Protein AF-A0A0F2N5Q6-F1 (afdb_monomer_lite)

Foldseek 3Di:
DVVVVVVVVVVVVVVDDPDPPVVVLVVQLVVLVVQLVVLVVVCVVDDPVCNVVSVVSNVVSVVSNVVSVVVCVVSVNDPDDPVPPDPPPPPDD

Structure (mmCIF, N/CA/C/O backbone):
data_AF-A0A0F2N5Q6-F1
#
_entry.id   AF-A0A0F2N5Q6-F1
#
loop_
_atom_site.group_PDB
_atom_site.id
_atom_site.type_symbol
_atom_site.label_atom_id
_atom_site.label_alt_id
_atom_site.label_comp_id
_atom_site.label_asym_id
_atom_site.label_entit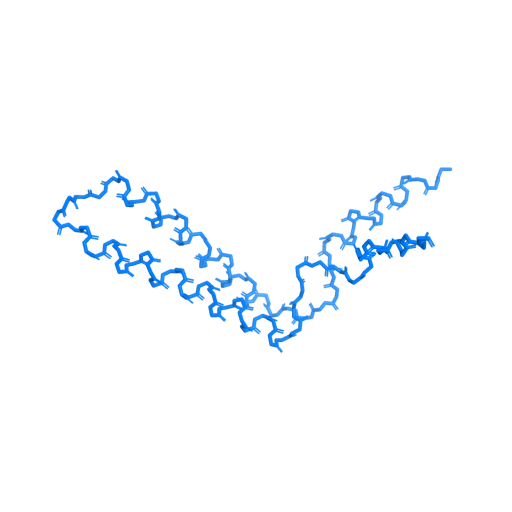y_id
_atom_site.label_seq_id
_atom_site.pdbx_PDB_ins_code
_atom_site.Cartn_x
_atom_site.Cartn_y
_atom_site.Cartn_z
_atom_site.occupancy
_atom_site.B_iso_or_equiv
_atom_site.auth_seq_id
_atom_site.auth_comp_id
_atom_site.auth_asym_id
_atom_site.auth_atom_id
_atom_site.pdbx_PDB_model_num
ATOM 1 N N . MET A 1 1 ? -3.938 33.091 32.780 1.00 48.22 1 MET A N 1
ATOM 2 C CA . MET A 1 1 ? -3.163 32.249 31.845 1.00 48.22 1 MET A CA 1
ATOM 3 C C . MET A 1 1 ? -3.900 30.930 31.580 1.00 48.22 1 MET A C 1
ATOM 5 O O . MET A 1 1 ? -3.548 29.923 32.158 1.00 48.22 1 MET A O 1
ATOM 9 N N . LYS A 1 2 ? -4.965 30.935 30.760 1.00 51.53 2 LYS A N 1
ATOM 10 C CA . LYS A 1 2 ? -5.799 29.739 30.457 1.00 51.53 2 LYS A CA 1
ATOM 11 C C . LYS A 1 2 ? -5.681 29.260 28.999 1.00 51.53 2 LYS A C 1
ATOM 13 O O . LYS A 1 2 ? -6.335 28.311 28.582 1.00 51.53 2 LYS A O 1
ATOM 18 N N . PHE A 1 3 ? -4.891 29.976 28.200 1.00 49.72 3 PHE A N 1
ATOM 19 C CA . PHE A 1 3 ? -4.721 29.735 26.767 1.00 49.72 3 PHE A CA 1
ATOM 20 C C . PHE A 1 3 ? -3.614 28.707 26.497 1.00 49.72 3 PHE A C 1
ATOM 22 O O . PHE A 1 3 ? -3.789 27.819 25.672 1.00 49.72 3 PHE A O 1
ATOM 29 N N . LEU A 1 4 ? -2.526 28.763 27.273 1.00 52.47 4 LEU A N 1
ATOM 30 C CA . LEU A 1 4 ? -1.426 27.795 27.213 1.00 52.47 4 LEU A CA 1
ATOM 31 C C . LEU A 1 4 ? -1.851 26.397 27.685 1.00 52.47 4 LEU A C 1
ATOM 33 O O . LEU A 1 4 ? -1.491 25.423 27.040 1.00 52.47 4 LEU A O 1
ATOM 37 N N . GLU A 1 5 ? -2.704 26.281 28.709 1.00 52.88 5 GLU A N 1
ATOM 38 C CA . GLU A 1 5 ? -3.285 24.984 29.105 1.00 52.88 5 GLU A CA 1
ATOM 39 C C . GLU A 1 5 ? -4.186 24.394 28.019 1.00 52.88 5 GLU A C 1
ATOM 41 O O . GLU A 1 5 ? -4.141 23.195 27.772 1.00 52.88 5 GLU A O 1
ATOM 46 N N . LYS A 1 6 ? -4.965 25.230 27.318 1.00 55.09 6 LYS A N 1
ATOM 47 C CA . LYS A 1 6 ? -5.790 24.784 26.188 1.00 55.09 6 LYS A CA 1
ATOM 48 C C . LYS A 1 6 ? -4.944 24.299 25.019 1.00 55.09 6 LYS A C 1
ATOM 50 O O . LYS A 1 6 ? -5.312 23.310 24.400 1.00 55.09 6 LYS A O 1
ATOM 55 N N . ILE A 1 7 ? -3.821 24.958 24.734 1.00 64.19 7 ILE A N 1
ATOM 56 C CA . ILE A 1 7 ? -2.884 24.524 23.691 1.00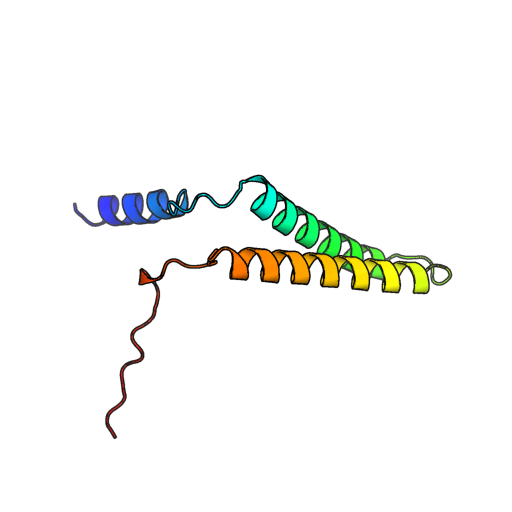 64.19 7 ILE A CA 1
ATOM 57 C C . ILE A 1 7 ? -2.189 23.226 24.108 1.00 64.19 7 ILE A C 1
ATOM 59 O O . ILE A 1 7 ? -2.143 22.295 23.313 1.00 64.19 7 ILE A O 1
ATOM 63 N N . CYS A 1 8 ? -1.720 23.116 25.352 1.00 54.66 8 CYS A N 1
ATOM 64 C CA . CYS A 1 8 ? -1.128 21.881 25.864 1.00 54.66 8 CYS A CA 1
ATOM 65 C C . CYS A 1 8 ? -2.134 20.726 25.854 1.00 54.66 8 CYS A C 1
ATOM 67 O O . CYS A 1 8 ? -1.780 19.637 25.425 1.00 54.66 8 CYS A O 1
ATOM 69 N N . PHE A 1 9 ? -3.394 20.962 26.228 1.00 54.06 9 PHE A N 1
ATOM 70 C CA . PHE A 1 9 ? -4.470 19.974 26.125 1.00 54.06 9 PHE A CA 1
ATOM 71 C C . PHE A 1 9 ? -4.753 19.599 24.665 1.00 54.06 9 PHE A C 1
ATOM 73 O O . PHE A 1 9 ? -4.911 18.428 24.352 1.00 54.06 9 PHE A O 1
ATOM 80 N N . TRP A 1 10 ? -4.732 20.564 23.744 1.00 59.91 10 TRP A N 1
ATOM 81 C CA . TRP A 1 10 ? -4.921 20.313 22.313 1.00 59.91 10 TRP A CA 1
ATOM 82 C C . TRP A 1 10 ? -3.770 19.501 21.696 1.00 59.91 10 TRP A C 1
ATOM 84 O O . TRP A 1 10 ? -4.002 18.609 20.883 1.00 59.91 10 TRP A O 1
ATOM 94 N N . ILE A 1 11 ? -2.531 19.755 22.125 1.00 57.69 11 ILE A N 1
ATOM 95 C CA . ILE A 1 11 ? -1.338 19.012 21.700 1.00 57.69 11 ILE A CA 1
ATOM 96 C C . ILE A 1 11 ? -1.310 17.616 22.344 1.00 57.69 11 ILE A C 1
ATOM 98 O O . ILE A 1 11 ? -1.023 16.641 21.654 1.00 57.69 11 ILE A O 1
ATOM 102 N N . LEU A 1 12 ? -1.672 17.492 23.624 1.00 52.47 12 LEU A N 1
ATOM 103 C CA . LEU A 1 12 ? -1.749 16.214 24.344 1.00 52.47 12 LEU A CA 1
ATOM 104 C C . LEU A 1 12 ? -2.894 15.327 23.828 1.00 52.47 12 LEU A C 1
ATOM 106 O O . LEU A 1 12 ? -2.700 14.127 23.652 1.00 52.47 12 LEU A O 1
ATOM 110 N N . CYS A 1 13 ? -4.050 15.896 23.475 1.00 48.69 13 CYS A N 1
ATOM 111 C CA . CYS A 1 13 ? -5.140 15.161 22.823 1.00 48.69 13 CYS A CA 1
ATOM 112 C C . CYS A 1 13 ? -4.775 14.674 21.412 1.00 48.69 13 CYS A C 1
ATOM 114 O O . CYS A 1 13 ? -5.390 13.731 20.917 1.00 48.69 13 CYS A O 1
ATOM 116 N N . ARG A 1 14 ? -3.763 15.269 20.767 1.00 47.56 14 ARG A N 1
ATOM 117 C CA . ARG A 1 14 ? -3.235 14.807 19.475 1.00 47.56 14 ARG A CA 1
ATOM 118 C C . ARG A 1 14 ? -2.452 13.492 19.589 1.00 47.56 14 ARG A C 1
ATOM 120 O O . ARG A 1 14 ? -2.242 12.840 18.572 1.00 47.56 14 ARG A O 1
ATOM 127 N N . VAL A 1 15 ? -2.032 13.113 20.800 1.00 49.88 15 VAL A N 1
ATOM 128 C CA . VAL A 1 15 ? -1.231 11.907 21.069 1.00 49.88 15 VAL A CA 1
ATOM 129 C C . VAL A 1 15 ? -2.099 10.693 21.406 1.00 49.88 15 VAL A C 1
ATOM 131 O O . VAL A 1 15 ? -1.636 9.567 21.257 1.00 49.88 15 VAL A O 1
ATOM 134 N N . SER A 1 16 ? -3.364 10.869 21.802 1.00 51.84 16 SER A N 1
ATOM 135 C CA . SER A 1 16 ? -4.244 9.715 22.009 1.00 51.84 16 SER A CA 1
ATOM 136 C C . SER A 1 16 ? -5.729 10.079 21.948 1.00 51.84 16 SER A C 1
ATOM 138 O O . SER A 1 16 ? -6.292 10.563 22.934 1.00 51.84 16 SER A O 1
ATOM 140 N N . PRO A 1 17 ? -6.412 9.813 20.821 1.00 50.53 17 PRO A N 1
ATOM 141 C CA . PRO A 1 17 ? -7.820 9.488 20.871 1.00 50.53 17 PRO A CA 1
ATOM 142 C C . PRO A 1 17 ? -7.919 8.035 21.341 1.00 50.53 17 PRO A C 1
ATOM 144 O O . PRO A 1 17 ? -7.417 7.118 20.696 1.00 50.53 17 PRO A O 1
ATOM 147 N N . HIS A 1 18 ? -8.549 7.849 22.496 1.00 44.31 18 HIS A N 1
ATOM 148 C CA . HIS A 1 18 ? -8.782 6.571 23.155 1.00 44.31 18 HIS A CA 1
ATOM 149 C C . HIS A 1 18 ? -9.740 5.693 22.326 1.00 44.31 18 HIS A C 1
ATOM 151 O O . HIS A 1 18 ? -10.898 5.500 22.677 1.00 44.31 18 HIS A O 1
ATOM 157 N N . HIS A 1 19 ? -9.257 5.165 21.206 1.00 48.59 19 HIS A N 1
ATOM 158 C CA . HIS A 1 19 ? -9.813 4.002 20.527 1.00 48.59 19 HIS A CA 1
ATOM 159 C C . HIS A 1 19 ? -8.700 2.959 20.551 1.00 48.59 19 HIS A C 1
ATOM 161 O O . HIS A 1 19 ? -7.565 3.313 20.224 1.00 48.59 19 HIS A O 1
ATOM 167 N N . PRO A 1 20 ? -8.954 1.696 20.924 1.00 48.12 20 PRO A N 1
ATOM 168 C CA . PRO A 1 20 ? -7.979 0.628 20.757 1.00 48.12 20 PRO A CA 1
ATOM 169 C C . PRO A 1 20 ? -7.873 0.318 19.258 1.00 48.12 20 PRO A C 1
ATOM 171 O O . PRO A 1 20 ? -8.273 -0.745 18.790 1.00 48.12 20 PRO A O 1
ATOM 174 N N . ALA A 1 21 ? -7.396 1.281 18.469 1.00 53.66 21 ALA A N 1
ATOM 175 C CA . ALA A 1 21 ? -6.887 1.016 17.148 1.00 53.66 21 ALA A CA 1
ATOM 176 C C . ALA A 1 21 ? -5.762 0.020 17.372 1.00 53.66 21 ALA A C 1
ATOM 178 O O . ALA A 1 21 ? -4.767 0.353 18.016 1.00 53.66 21 ALA A O 1
ATOM 179 N N . GLN A 1 22 ? -5.977 -1.224 16.948 1.00 63.47 22 GLN A N 1
ATOM 180 C CA . GLN A 1 22 ? -4.956 -2.254 17.030 1.00 63.47 22 GLN A CA 1
ATOM 181 C C . GLN A 1 22 ? -3.690 -1.639 16.420 1.00 63.47 22 GLN A C 1
ATOM 183 O O . GLN A 1 22 ? -3.735 -1.257 15.245 1.00 63.47 22 GLN A O 1
ATOM 188 N N . PRO A 1 23 ? -2.608 -1.441 17.197 1.00 74.06 23 PRO A N 1
ATOM 189 C CA . PRO A 1 23 ? -1.432 -0.708 16.726 1.00 74.06 23 PRO A CA 1
ATOM 190 C C . PRO A 1 23 ? -0.884 -1.330 15.435 1.00 74.06 23 PRO A C 1
ATOM 192 O O . PRO A 1 23 ? -0.368 -0.633 14.566 1.00 74.06 23 PRO A O 1
ATOM 195 N N . GLU A 1 24 ? -1.110 -2.630 15.267 1.00 84.81 24 GLU A N 1
ATOM 196 C CA . GLU A 1 24 ? -0.834 -3.414 14.071 1.00 84.81 24 GLU A CA 1
ATOM 197 C C . GLU A 1 24 ? -1.577 -2.921 12.822 1.00 84.81 24 GLU A C 1
ATOM 199 O O . GLU A 1 24 ? -0.946 -2.766 11.781 1.00 84.81 24 GLU A O 1
ATOM 204 N N . LEU A 1 25 ? -2.879 -2.609 12.901 1.00 88.00 25 LEU A N 1
ATOM 205 C CA . LEU A 1 25 ? -3.647 -2.147 11.739 1.00 88.00 25 LEU A CA 1
ATOM 206 C C . LEU A 1 25 ? -3.197 -0.755 11.287 1.00 88.00 25 LEU A C 1
ATOM 208 O O . LEU A 1 25 ? -3.016 -0.522 10.094 1.00 88.00 25 LEU A O 1
ATOM 212 N N . LEU A 1 26 ? -2.979 0.169 12.227 1.00 88.25 26 LEU A N 1
ATOM 213 C CA . LEU A 1 26 ? -2.463 1.500 11.889 1.00 88.25 26 LEU A CA 1
ATOM 214 C C . LEU A 1 26 ? -1.057 1.415 11.286 1.00 88.25 26 LEU A C 1
ATOM 216 O O . LEU A 1 26 ? -0.769 2.087 10.295 1.00 88.25 26 LEU A O 1
ATOM 220 N N . THR A 1 27 ? -0.210 0.545 11.836 1.00 89.50 27 THR A N 1
ATOM 221 C CA . THR A 1 27 ? 1.128 0.285 11.293 1.00 89.50 27 THR A CA 1
ATOM 222 C C . THR A 1 27 ? 1.044 -0.319 9.891 1.00 89.50 27 THR A C 1
ATOM 224 O O . THR A 1 27 ? 1.754 0.122 8.992 1.00 89.50 27 THR A O 1
ATOM 227 N N . ALA A 1 28 ? 0.130 -1.264 9.655 1.00 92.62 28 ALA A N 1
ATOM 228 C CA . ALA A 1 28 ? -0.096 -1.854 8.338 1.00 92.62 28 ALA A CA 1
ATOM 229 C C . ALA A 1 28 ? -0.571 -0.816 7.309 1.00 92.62 28 ALA A C 1
ATOM 231 O O . ALA A 1 28 ? -0.081 -0.808 6.179 1.00 92.62 28 ALA A O 1
ATOM 232 N N . ILE A 1 29 ? -1.473 0.094 7.696 1.00 94.12 29 ILE A N 1
ATOM 233 C CA . ILE A 1 29 ? -1.935 1.199 6.840 1.00 94.12 29 ILE A CA 1
ATOM 234 C C . ILE A 1 29 ? -0.760 2.102 6.464 1.00 94.12 29 ILE A C 1
ATOM 236 O O . ILE A 1 29 ? -0.586 2.422 5.287 1.00 94.12 29 ILE A O 1
ATOM 240 N N . GLN A 1 30 ? 0.064 2.481 7.444 1.00 93.44 30 GLN A N 1
ATOM 241 C CA . GLN A 1 30 ? 1.233 3.323 7.208 1.00 93.44 30 GLN A CA 1
ATOM 242 C C . GLN A 1 30 ? 2.250 2.633 6.293 1.00 93.44 30 GLN A C 1
ATOM 244 O O . GLN A 1 30 ? 2.744 3.249 5.351 1.00 93.44 30 GLN A O 1
ATOM 249 N N . ASN A 1 31 ? 2.531 1.352 6.525 1.00 94.38 31 ASN A N 1
ATOM 250 C CA . ASN A 1 31 ? 3.441 0.573 5.689 1.00 94.38 31 ASN A CA 1
ATOM 251 C C . ASN A 1 31 ? 2.919 0.465 4.254 1.00 94.38 31 ASN A C 1
ATOM 253 O O . ASN A 1 31 ? 3.667 0.701 3.309 1.00 94.38 31 ASN A O 1
ATOM 257 N N . SER A 1 32 ? 1.624 0.191 4.080 1.00 96.06 32 SER A N 1
ATOM 258 C CA . SER A 1 32 ? 1.007 0.114 2.755 1.00 96.06 32 SER A CA 1
ATOM 259 C C . SER A 1 32 ? 1.047 1.448 2.009 1.00 96.06 32 SER A C 1
ATOM 261 O O . SER A 1 32 ? 1.230 1.462 0.793 1.00 96.06 32 SER A O 1
ATOM 263 N N . LEU A 1 33 ? 0.888 2.570 2.717 1.00 95.75 33 LEU A N 1
ATOM 264 C CA . LEU A 1 33 ? 1.012 3.902 2.129 1.00 95.75 33 LEU A CA 1
ATOM 265 C C . LEU A 1 33 ? 2.452 4.181 1.677 1.00 95.75 33 LEU A C 1
ATOM 267 O O . LEU A 1 33 ? 2.662 4.684 0.573 1.00 95.75 33 LEU A O 1
ATOM 271 N N . THR A 1 34 ? 3.437 3.826 2.507 1.00 96.19 34 THR A N 1
ATOM 272 C CA . THR A 1 34 ? 4.862 3.948 2.170 1.00 96.19 34 THR A CA 1
ATOM 273 C C . THR A 1 34 ? 5.216 3.106 0.944 1.00 96.19 34 THR A C 1
ATOM 275 O O . THR A 1 34 ? 5.881 3.608 0.040 1.00 96.19 34 THR A O 1
ATOM 278 N N . GLU A 1 35 ? 4.732 1.864 0.862 1.00 95.94 35 GLU A N 1
ATOM 279 C CA . GLU A 1 35 ? 4.953 0.987 -0.298 1.00 95.94 35 GLU A CA 1
ATOM 280 C C . GLU A 1 35 ? 4.322 1.534 -1.578 1.00 95.94 35 GLU A C 1
ATOM 282 O O . GLU A 1 35 ? 4.925 1.465 -2.654 1.00 95.94 35 GLU A O 1
ATOM 287 N N . TRP A 1 36 ? 3.126 2.117 -1.485 1.00 97.31 36 TRP A N 1
ATOM 288 C CA . TRP A 1 36 ? 2.502 2.761 -2.635 1.00 97.31 36 TRP A CA 1
ATOM 289 C C . TRP A 1 36 ? 3.309 3.979 -3.097 1.00 97.31 36 TRP A C 1
ATOM 291 O O . TRP A 1 36 ? 3.543 4.155 -4.295 1.00 97.31 36 TRP A O 1
ATOM 301 N N . ASP A 1 37 ? 3.800 4.796 -2.162 1.00 96.75 37 ASP A N 1
ATOM 302 C CA . ASP A 1 37 ? 4.651 5.941 -2.485 1.00 96.75 37 ASP A CA 1
ATOM 303 C C . ASP A 1 37 ? 5.984 5.536 -3.117 1.00 96.75 37 ASP A C 1
ATOM 305 O O . ASP A 1 37 ? 6.401 6.104 -4.130 1.00 96.75 37 ASP A O 1
ATOM 309 N N . LEU A 1 38 ? 6.611 4.495 -2.573 1.00 95.88 38 LEU A N 1
ATOM 310 C CA . LEU A 1 38 ? 7.816 3.904 -3.131 1.00 95.88 38 LEU A CA 1
ATOM 311 C C . LEU A 1 38 ? 7.571 3.371 -4.547 1.00 95.88 38 LEU A C 1
ATOM 313 O O . LEU A 1 38 ? 8.370 3.638 -5.442 1.00 95.88 38 LEU A O 1
ATOM 317 N N . SER A 1 39 ? 6.452 2.681 -4.775 1.00 94.69 39 SER A N 1
ATOM 318 C CA . SER A 1 39 ? 6.099 2.132 -6.090 1.00 94.69 39 SER A CA 1
ATOM 319 C C . SER A 1 39 ? 5.898 3.235 -7.133 1.00 94.69 39 SER A C 1
ATOM 321 O O . SER A 1 39 ? 6.409 3.121 -8.245 1.00 94.69 39 SER A O 1
ATOM 323 N N . LYS A 1 40 ? 5.244 4.349 -6.767 1.00 95.81 40 LYS A N 1
ATOM 324 C CA . LYS A 1 40 ? 5.122 5.535 -7.638 1.00 95.81 40 LYS A CA 1
ATOM 325 C C . LYS A 1 40 ? 6.484 6.134 -7.985 1.00 95.81 40 LYS A C 1
ATOM 327 O O . LYS A 1 40 ? 6.709 6.523 -9.125 1.00 95.81 40 LYS A O 1
ATOM 332 N N . LYS A 1 41 ? 7.399 6.222 -7.013 1.00 95.94 41 LYS A N 1
ATOM 333 C CA . LYS A 1 41 ? 8.760 6.729 -7.251 1.00 95.94 41 LYS A CA 1
ATOM 334 C C . LYS A 1 41 ? 9.532 5.811 -8.191 1.00 95.94 41 LYS A C 1
ATOM 336 O O . LYS A 1 41 ? 10.130 6.300 -9.140 1.00 95.94 41 LYS A O 1
ATOM 341 N N . GLN A 1 42 ? 9.483 4.503 -7.948 1.00 94.44 42 GLN A N 1
ATOM 342 C CA . GLN A 1 42 ? 10.180 3.498 -8.750 1.00 94.44 42 GLN A CA 1
ATOM 343 C C . GLN A 1 42 ? 9.661 3.425 -10.185 1.00 94.44 42 GLN A C 1
ATOM 345 O O . GLN A 1 42 ? 10.461 3.227 -11.090 1.00 94.44 42 GLN A O 1
ATOM 350 N N . PHE A 1 43 ? 8.365 3.657 -10.410 1.00 94.31 43 PHE A N 1
ATOM 351 C CA . PHE A 1 43 ? 7.787 3.714 -11.754 1.00 94.31 43 PHE A CA 1
ATOM 352 C C . PHE A 1 43 ? 8.498 4.729 -12.667 1.00 94.31 43 PHE A C 1
ATOM 354 O O . PHE A 1 43 ? 8.632 4.487 -13.859 1.00 94.31 43 PHE A O 1
ATOM 361 N N . ASN A 1 44 ? 9.022 5.829 -12.116 1.00 93.06 44 ASN A N 1
ATOM 362 C CA . ASN A 1 44 ? 9.733 6.843 -12.905 1.00 93.06 44 ASN A CA 1
ATOM 363 C C . ASN A 1 44 ? 11.146 6.422 -13.339 1.00 93.06 44 ASN A C 1
ATOM 365 O O . ASN A 1 44 ? 11.716 7.055 -14.222 1.00 93.06 44 ASN A O 1
ATOM 369 N N . PHE A 1 45 ? 11.730 5.411 -12.693 1.00 94.12 45 PHE A N 1
ATOM 370 C CA . PHE A 1 45 ? 13.123 4.995 -12.904 1.00 94.12 45 PHE A CA 1
ATOM 371 C C . PHE A 1 45 ? 13.249 3.535 -13.348 1.00 94.12 45 PHE A C 1
ATOM 373 O O . PHE A 1 45 ? 14.362 3.018 -13.425 1.00 94.12 45 PHE A O 1
ATOM 380 N N . ILE A 1 46 ? 12.127 2.850 -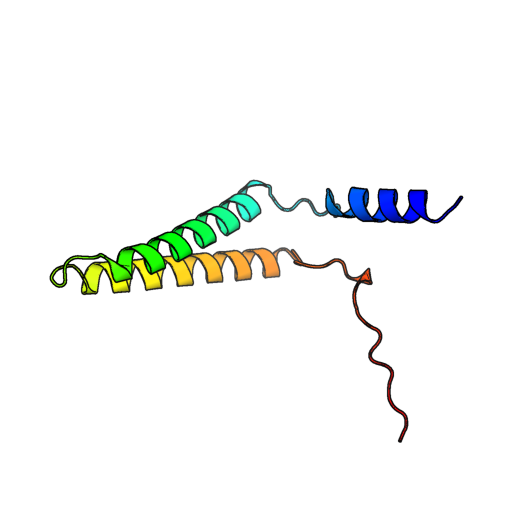13.578 1.00 94.94 46 ILE A N 1
ATOM 381 C CA . ILE A 1 46 ? 12.132 1.441 -13.951 1.00 94.94 46 ILE A CA 1
ATOM 382 C C . ILE A 1 46 ? 12.578 1.267 -15.406 1.00 94.94 46 ILE A C 1
ATOM 384 O O . ILE A 1 46 ? 12.299 2.103 -16.264 1.00 94.94 46 ILE A O 1
ATOM 388 N N . ASP A 1 47 ? 13.253 0.152 -15.665 1.00 95.44 47 ASP A N 1
ATOM 389 C CA . ASP A 1 47 ? 13.492 -0.351 -17.011 1.00 95.44 47 ASP A CA 1
ATOM 390 C C . ASP A 1 47 ? 12.157 -0.507 -17.779 1.00 95.44 47 ASP A C 1
ATOM 392 O O . ASP A 1 47 ? 11.209 -1.078 -17.218 1.00 95.44 47 ASP A O 1
ATOM 396 N N . PRO A 1 48 ? 12.053 -0.021 -19.033 1.00 94.06 48 PRO A N 1
ATOM 397 C CA . PRO A 1 48 ? 10.879 -0.217 -19.881 1.00 94.06 48 PRO A CA 1
ATOM 398 C C . PRO A 1 48 ? 10.402 -1.670 -19.977 1.00 94.06 48 PRO A C 1
ATOM 400 O O . PRO A 1 48 ? 9.193 -1.902 -20.002 1.00 94.06 48 PRO A O 1
ATOM 403 N N . ASP A 1 49 ? 11.313 -2.646 -19.955 1.00 97.31 49 ASP A N 1
ATOM 404 C CA . ASP A 1 49 ? 10.963 -4.070 -20.050 1.00 97.31 49 ASP A CA 1
ATOM 405 C C . ASP A 1 49 ? 10.236 -4.589 -18.792 1.00 97.31 49 ASP A C 1
ATOM 407 O O . ASP A 1 49 ? 9.595 -5.640 -18.810 1.00 97.31 49 ASP A O 1
ATOM 411 N N . LEU A 1 50 ? 10.296 -3.841 -17.684 1.00 96.31 50 LEU A N 1
ATOM 412 C CA . LEU A 1 50 ? 9.660 -4.166 -16.403 1.00 96.31 50 LEU A CA 1
ATOM 413 C C . LEU A 1 50 ? 8.426 -3.300 -16.110 1.00 96.31 50 LEU A C 1
ATOM 415 O O . LEU A 1 50 ? 7.908 -3.318 -14.985 1.00 96.31 50 LEU A O 1
ATOM 419 N N . ILE A 1 51 ? 7.934 -2.543 -17.095 1.00 95.75 51 ILE A N 1
ATOM 420 C CA . ILE A 1 51 ? 6.825 -1.607 -16.894 1.00 95.75 51 ILE A CA 1
ATOM 421 C C . ILE A 1 51 ? 5.551 -2.316 -16.422 1.00 95.75 51 ILE A C 1
ATOM 423 O O . ILE A 1 51 ? 4.917 -1.863 -15.469 1.00 95.75 51 ILE A O 1
ATOM 427 N N . ASP A 1 52 ? 5.229 -3.475 -17.002 1.00 97.06 52 ASP A N 1
ATOM 428 C CA . ASP A 1 52 ? 4.042 -4.254 -16.644 1.00 97.06 52 ASP A CA 1
ATOM 429 C C . ASP A 1 52 ? 4.106 -4.714 -15.188 1.00 97.06 52 ASP A C 1
ATOM 431 O O . ASP A 1 52 ? 3.149 -4.548 -14.428 1.00 97.06 52 ASP A O 1
ATOM 435 N N . TYR A 1 53 ? 5.267 -5.223 -14.765 1.00 96.00 53 TYR A N 1
ATOM 436 C CA . TYR A 1 53 ? 5.509 -5.592 -13.373 1.00 96.00 53 TYR A CA 1
ATOM 437 C C . TYR A 1 53 ? 5.277 -4.401 -12.434 1.00 96.00 53 TYR A C 1
ATOM 439 O O . TYR A 1 53 ? 4.591 -4.538 -11.416 1.00 96.00 53 TYR A O 1
ATOM 447 N N . MET A 1 54 ? 5.793 -3.219 -12.783 1.00 96.50 54 MET A N 1
ATOM 448 C CA . MET A 1 54 ? 5.607 -2.028 -11.957 1.00 96.50 54 MET A CA 1
ATOM 449 C C . MET A 1 54 ? 4.159 -1.551 -11.912 1.00 96.50 54 MET A C 1
ATOM 451 O O . MET A 1 54 ? 3.699 -1.142 -10.844 1.00 96.50 54 MET A O 1
ATOM 455 N N . VAL A 1 55 ? 3.415 -1.656 -13.015 1.00 96.12 55 VAL A N 1
ATOM 456 C CA . VAL A 1 55 ? 1.974 -1.369 -13.043 1.00 96.12 55 VAL A CA 1
ATOM 457 C C . VAL A 1 55 ? 1.219 -2.333 -12.128 1.00 96.12 55 VAL A C 1
ATOM 459 O O . VAL A 1 55 ? 0.403 -1.894 -11.313 1.00 96.12 55 VAL A O 1
ATOM 462 N N . PHE A 1 56 ? 1.514 -3.635 -12.190 1.00 97.25 56 PHE A N 1
ATOM 463 C CA . PHE A 1 56 ? 0.910 -4.616 -11.285 1.00 97.25 56 PHE A CA 1
ATOM 464 C C . PHE A 1 56 ? 1.227 -4.316 -9.822 1.00 97.25 56 PHE A C 1
ATOM 466 O O . PHE A 1 56 ? 0.321 -4.338 -8.986 1.00 97.25 56 PHE A O 1
ATOM 473 N N . ARG A 1 57 ? 2.482 -3.987 -9.507 1.00 95.62 57 ARG A N 1
ATOM 474 C CA . ARG A 1 57 ? 2.896 -3.657 -8.141 1.00 95.62 57 ARG A CA 1
ATOM 475 C C . ARG A 1 57 ? 2.198 -2.404 -7.615 1.00 95.62 57 ARG A C 1
ATOM 477 O O . ARG A 1 57 ? 1.712 -2.415 -6.485 1.00 95.62 57 ARG A O 1
ATOM 484 N N . LEU A 1 58 ? 2.109 -1.351 -8.425 1.00 97.00 58 LEU A N 1
ATOM 485 C CA . LEU A 1 58 ? 1.437 -0.106 -8.055 1.00 97.00 58 LEU A CA 1
ATOM 486 C C . LEU A 1 58 ? -0.051 -0.345 -7.773 1.00 97.00 58 LEU A C 1
ATOM 488 O O . LEU A 1 58 ? -0.543 0.057 -6.718 1.00 97.00 58 LEU A O 1
ATOM 492 N N . ASN A 1 59 ? -0.733 -1.076 -8.658 1.00 96.94 59 ASN A N 1
ATOM 493 C CA . ASN A 1 59 ? -2.141 -1.439 -8.485 1.00 96.94 59 ASN A CA 1
ATOM 494 C C . ASN A 1 59 ? -2.363 -2.318 -7.245 1.00 96.94 59 ASN A C 1
ATOM 496 O O . ASN A 1 59 ? -3.352 -2.154 -6.529 1.00 96.94 59 ASN A O 1
ATOM 500 N N . ALA A 1 60 ? -1.457 -3.261 -6.978 1.00 97.12 60 ALA A N 1
ATOM 501 C CA . ALA A 1 60 ? -1.531 -4.110 -5.795 1.00 97.12 60 ALA A CA 1
ATOM 502 C C . ALA A 1 60 ? -1.378 -3.289 -4.504 1.00 97.12 60 ALA A C 1
ATOM 504 O O . ALA A 1 60 ? -2.181 -3.455 -3.584 1.00 97.12 60 ALA A O 1
ATOM 505 N N . ALA A 1 61 ? -0.406 -2.372 -4.452 1.00 97.19 61 ALA A N 1
ATOM 506 C CA . ALA A 1 61 ? -0.167 -1.508 -3.296 1.00 97.19 61 ALA A CA 1
ATOM 507 C C . ALA A 1 61 ? -1.350 -0.564 -3.017 1.00 97.19 61 ALA A C 1
ATOM 509 O O . ALA A 1 61 ? -1.767 -0.419 -1.866 1.00 97.19 61 ALA A O 1
ATOM 510 N N . GLU A 1 62 ? -1.936 0.024 -4.064 1.00 97.44 62 GLU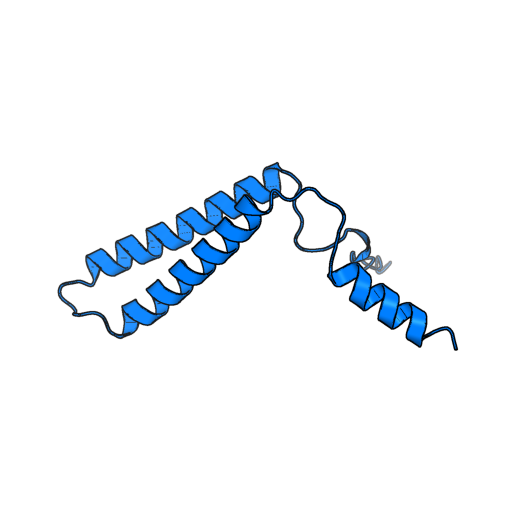 A N 1
ATOM 511 C CA . GLU A 1 62 ? -3.136 0.860 -3.951 1.00 97.44 62 GLU A CA 1
ATOM 512 C C . GLU A 1 62 ? -4.328 0.066 -3.398 1.00 97.44 62 GLU A C 1
ATOM 514 O O . GLU A 1 62 ? -4.966 0.482 -2.428 1.00 97.44 62 GLU A O 1
ATOM 519 N N . ARG A 1 63 ? -4.620 -1.108 -3.977 1.00 97.88 63 ARG A N 1
ATOM 520 C CA . ARG A 1 63 ? -5.742 -1.953 -3.537 1.00 97.88 63 ARG A CA 1
ATOM 521 C C . ARG A 1 63 ? -5.560 -2.450 -2.109 1.00 97.88 63 ARG A C 1
ATOM 523 O O . ARG A 1 63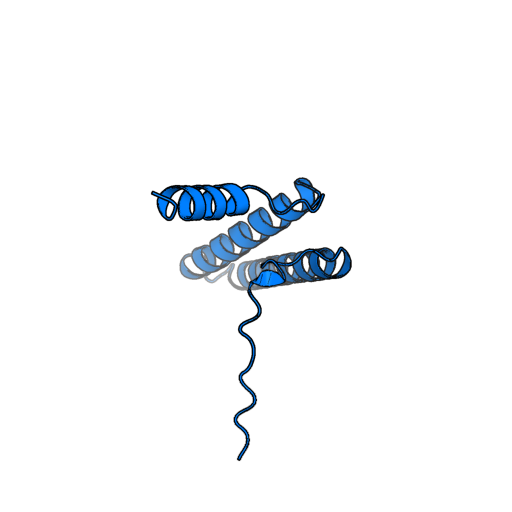 ? -6.530 -2.490 -1.355 1.00 97.88 63 ARG A O 1
ATOM 530 N N . HIS A 1 64 ? -4.334 -2.800 -1.732 1.00 97.44 64 HIS A N 1
ATOM 531 C CA . HIS A 1 64 ? -4.008 -3.203 -0.370 1.00 97.44 64 HIS A CA 1
ATOM 532 C C . HIS A 1 64 ? -4.262 -2.058 0.622 1.00 97.44 64 HIS A C 1
ATOM 534 O O . HIS A 1 64 ? -4.952 -2.251 1.623 1.00 97.44 64 HIS A O 1
ATOM 540 N N . TYR A 1 65 ? -3.815 -0.840 0.300 1.00 96.94 65 TYR A N 1
ATOM 541 C CA . TYR A 1 65 ? -4.089 0.346 1.113 1.00 96.94 65 TYR A CA 1
ATOM 542 C C . TYR A 1 65 ? -5.597 0.616 1.245 1.00 96.94 65 TYR A C 1
ATOM 544 O O . TYR A 1 65 ? -6.103 0.807 2.353 1.00 96.94 65 TYR A O 1
ATOM 552 N N . ALA A 1 66 ? -6.340 0.563 0.135 1.00 96.25 66 ALA A N 1
ATOM 553 C CA . ALA A 1 66 ? -7.789 0.755 0.133 1.00 96.25 66 ALA A CA 1
ATOM 554 C C . ALA A 1 66 ? -8.528 -0.299 0.981 1.00 96.25 66 ALA A C 1
ATOM 556 O O . ALA A 1 66 ? -9.459 0.042 1.715 1.00 96.25 66 ALA A O 1
ATOM 557 N N . ALA A 1 67 ? -8.099 -1.563 0.929 1.00 96.88 67 ALA A N 1
ATOM 558 C CA . ALA A 1 67 ? -8.666 -2.638 1.741 1.00 96.88 67 ALA A CA 1
ATOM 559 C C . ALA A 1 67 ? -8.446 -2.398 3.244 1.00 96.88 67 ALA A C 1
ATOM 561 O O . ALA A 1 67 ? -9.383 -2.539 4.032 1.00 96.88 67 ALA A O 1
ATOM 562 N N . LEU A 1 68 ? -7.247 -1.959 3.638 1.00 94.81 68 LEU A N 1
ATOM 563 C CA . LEU A 1 68 ? -6.943 -1.628 5.032 1.00 94.81 68 LEU A CA 1
ATOM 564 C C . LEU A 1 68 ? -7.745 -0.418 5.531 1.00 94.81 68 LEU A C 1
ATOM 566 O O . LEU A 1 68 ? -8.220 -0.418 6.667 1.00 94.81 68 LEU A O 1
ATOM 570 N N . LEU A 1 69 ? -7.970 0.591 4.683 1.00 94.25 69 LEU A N 1
ATOM 571 C CA . LEU A 1 69 ? -8.857 1.710 5.016 1.00 94.25 69 LEU A CA 1
ATOM 572 C C . LEU A 1 69 ? -10.314 1.264 5.189 1.00 94.25 69 LEU A C 1
ATOM 574 O O . LEU A 1 69 ? -10.996 1.726 6.106 1.00 94.25 69 LEU A O 1
ATOM 578 N N . ALA A 1 70 ? -10.799 0.359 4.337 1.00 93.38 70 ALA A N 1
ATOM 579 C CA . ALA A 1 70 ? -12.135 -0.210 4.478 1.00 93.38 70 ALA A CA 1
ATOM 580 C C . ALA A 1 70 ? -12.264 -1.011 5.784 1.00 93.38 70 ALA A C 1
ATOM 582 O O . ALA A 1 70 ? -13.255 -0.862 6.501 1.00 93.38 70 ALA A O 1
ATOM 583 N N . GLN A 1 71 ? -11.241 -1.792 6.142 1.00 91.69 71 GLN A N 1
ATOM 584 C CA . GLN A 1 71 ? -11.175 -2.497 7.421 1.00 91.69 71 GLN A CA 1
ATOM 585 C C . GLN A 1 71 ? -11.197 -1.521 8.603 1.00 91.69 71 GLN A C 1
ATOM 587 O O . GLN A 1 71 ? -12.000 -1.691 9.519 1.00 91.69 71 GLN A O 1
ATOM 592 N N . ALA A 1 72 ? -10.379 -0.467 8.564 1.00 90.56 72 ALA A N 1
ATOM 593 C CA . ALA A 1 72 ? -10.346 0.560 9.601 1.00 90.56 72 ALA A CA 1
ATOM 594 C C . ALA A 1 72 ? -11.710 1.243 9.773 1.00 90.56 72 ALA A C 1
ATOM 596 O O . ALA A 1 72 ? -12.200 1.387 10.894 1.00 90.56 72 ALA A O 1
ATOM 597 N N . LYS A 1 73 ? -12.373 1.582 8.661 1.00 87.62 73 LYS A N 1
ATOM 598 C CA . LYS A 1 73 ? -13.730 2.140 8.665 1.00 87.62 73 LYS A CA 1
ATOM 599 C C . LYS A 1 73 ? -14.737 1.183 9.310 1.00 87.62 73 LYS A C 1
ATOM 601 O O . LYS A 1 73 ? -15.550 1.625 10.117 1.00 87.62 73 LYS A O 1
ATOM 606 N N . ASN A 1 74 ? -14.673 -0.110 8.991 1.00 88.94 74 ASN A N 1
ATOM 607 C CA . ASN A 1 74 ? -15.555 -1.127 9.577 1.00 88.94 74 ASN A CA 1
ATOM 608 C C . ASN A 1 74 ? -15.320 -1.306 11.086 1.00 88.94 74 ASN A C 1
ATOM 610 O O . ASN A 1 74 ? -16.256 -1.607 11.819 1.00 88.94 74 ASN A O 1
ATOM 614 N N . GLN A 1 75 ? -14.096 -1.064 11.562 1.00 87.69 75 GLN A N 1
ATOM 615 C CA . GLN A 1 75 ? -13.745 -1.052 12.988 1.00 87.69 75 GLN A CA 1
ATOM 616 C C . GLN A 1 75 ? -14.087 0.275 13.697 1.00 87.69 75 GLN A C 1
ATOM 618 O O . GLN A 1 75 ? -13.793 0.451 14.882 1.00 87.69 75 GLN A O 1
ATOM 623 N N . GLY A 1 76 ? -14.702 1.225 12.984 1.00 84.38 76 GLY A N 1
ATOM 624 C CA . GLY A 1 76 ? -15.076 2.530 13.523 1.00 84.38 76 GLY A CA 1
ATOM 625 C C . GLY A 1 76 ? -13.896 3.482 13.728 1.00 84.38 76 GLY A C 1
ATOM 626 O O . GLY A 1 76 ? -14.062 4.505 14.391 1.00 84.38 76 GLY A O 1
ATOM 627 N N . LEU A 1 77 ? -12.723 3.179 13.160 1.00 83.00 77 LEU A N 1
ATOM 628 C CA . LEU A 1 77 ? -11.577 4.081 13.187 1.00 83.00 77 LEU A CA 1
ATOM 629 C C . LEU A 1 77 ? -11.867 5.299 12.310 1.00 83.00 77 LEU A C 1
ATOM 631 O O . LEU A 1 77 ? -12.260 5.181 11.147 1.00 83.00 77 LEU A O 1
ATOM 635 N N . LYS A 1 78 ? -11.661 6.485 12.878 1.00 79.75 78 LYS A N 1
ATOM 636 C CA . LYS A 1 78 ? -11.837 7.769 12.198 1.00 79.75 78 LYS A CA 1
ATOM 637 C C . LYS A 1 78 ? -10.521 8.532 12.222 1.00 79.75 78 LYS A C 1
ATOM 639 O O . LYS A 1 78 ? -9.826 8.541 13.233 1.00 79.75 78 LYS A O 1
ATOM 644 N N . ALA A 1 79 ? -10.210 9.209 11.120 1.00 75.12 79 ALA A N 1
ATOM 645 C CA . ALA A 1 79 ? -9.024 10.060 11.022 1.00 75.12 79 ALA A CA 1
ATOM 646 C C . ALA A 1 79 ? -9.123 11.323 11.899 1.00 75.12 79 ALA A C 1
ATOM 648 O O . ALA A 1 79 ? -8.109 11.887 12.301 1.00 75.12 79 ALA A O 1
ATOM 649 N N . TRP A 1 80 ? -10.344 11.767 12.196 1.00 73.81 80 TRP A N 1
ATOM 650 C CA . TRP A 1 80 ? -10.629 12.966 12.976 1.00 73.81 80 TRP A CA 1
ATOM 651 C C . TRP A 1 80 ? -11.609 12.655 14.109 1.00 73.81 80 TRP A C 1
ATOM 653 O O . TRP A 1 80 ? -12.562 11.896 13.902 1.00 73.81 80 TRP A O 1
ATOM 663 N N . PRO A 1 81 ? -11.411 13.263 15.289 1.00 70.38 81 PRO A N 1
ATOM 664 C CA . PRO A 1 81 ? -12.380 13.197 16.371 1.00 70.38 81 PRO A CA 1
ATOM 665 C C . PRO A 1 81 ? -13.686 13.918 15.997 1.00 70.38 81 PRO A C 1
ATOM 667 O O . PRO A 1 81 ? -13.691 14.915 15.271 1.00 70.38 81 PRO A O 1
ATOM 670 N N . ASP A 1 82 ? -14.811 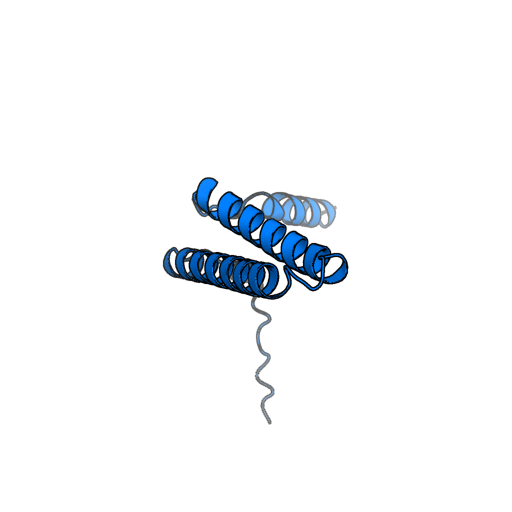13.419 16.515 1.00 69.50 82 ASP A N 1
ATOM 671 C CA . ASP A 1 82 ? -16.157 13.916 16.181 1.00 69.50 82 ASP A CA 1
ATOM 672 C C . ASP A 1 82 ? -16.388 15.387 16.591 1.00 69.50 82 ASP A C 1
ATOM 674 O O . ASP A 1 82 ? -17.261 16.062 16.046 1.00 69.50 82 ASP A O 1
ATOM 678 N N . ASN A 1 83 ? -15.559 15.917 17.493 1.00 68.44 83 ASN A N 1
ATOM 679 C CA . ASN A 1 83 ? -15.590 17.310 17.943 1.00 68.44 83 ASN A CA 1
ATOM 680 C C . ASN A 1 83 ? -15.055 18.328 16.912 1.00 68.44 83 ASN A C 1
ATOM 682 O O . ASN A 1 83 ? -15.116 19.527 17.171 1.00 68.44 83 ASN A O 1
ATOM 686 N N . LEU A 1 84 ? -14.545 17.881 15.758 1.00 63.19 84 LEU A N 1
ATOM 687 C CA . LEU A 1 84 ? -14.074 18.748 14.668 1.00 63.19 84 LEU A CA 1
ATOM 688 C C . LEU A 1 84 ? -15.116 18.968 13.561 1.00 63.19 84 LEU A C 1
ATOM 690 O O . LEU A 1 84 ? -14.801 19.588 12.542 1.00 63.19 84 LEU A O 1
ATOM 694 N N . ARG A 1 85 ? -16.360 18.489 13.723 1.00 54.03 85 ARG A N 1
ATOM 695 C CA . ARG A 1 85 ? -17.440 18.849 12.795 1.00 54.03 85 ARG A CA 1
ATOM 696 C C . ARG A 1 85 ? -17.665 20.358 12.875 1.00 54.03 85 ARG A C 1
ATOM 698 O O . ARG A 1 85 ? -18.232 20.859 13.837 1.00 54.03 85 ARG A O 1
ATOM 705 N N . CYS A 1 86 ? -17.225 21.074 11.843 1.00 49.75 86 CYS A N 1
ATOM 706 C CA . CYS A 1 86 ? -17.644 22.445 11.607 1.00 49.75 86 CYS A CA 1
ATOM 707 C C . CYS A 1 86 ? -19.174 22.424 11.522 1.00 49.75 86 CYS A C 1
ATOM 709 O O . CYS A 1 86 ? -19.725 21.765 10.635 1.00 49.75 86 CYS A O 1
ATOM 711 N N . GLU A 1 87 ? -19.858 23.053 12.479 1.00 56.06 87 GLU A N 1
ATOM 712 C CA . GLU A 1 87 ? -21.299 23.264 12.398 1.00 56.06 87 GLU A CA 1
ATOM 713 C C . GLU A 1 87 ? -21.570 23.948 11.061 1.00 56.06 87 GLU A C 1
ATOM 715 O O . GLU A 1 87 ? -21.189 25.100 10.833 1.00 56.06 87 GLU A O 1
ATOM 720 N N . ARG A 1 88 ? -22.170 23.202 10.132 1.00 48.25 88 ARG A N 1
ATOM 721 C CA . ARG A 1 88 ? -22.700 23.747 8.892 1.00 48.25 88 ARG A CA 1
ATOM 722 C C . ARG A 1 88 ? -23.762 24.752 9.326 1.00 48.25 88 ARG A C 1
ATOM 724 O O . ARG A 1 88 ? -24.880 24.347 9.614 1.00 48.25 88 ARG A O 1
ATOM 731 N N . ARG A 1 89 ? -23.394 26.035 9.443 1.00 48.78 89 ARG A N 1
ATOM 732 C CA . ARG A 1 89 ? -24.348 27.123 9.665 1.00 48.78 89 ARG A CA 1
ATOM 733 C C . ARG A 1 89 ? -25.377 27.008 8.552 1.00 48.78 89 ARG A C 1
ATOM 735 O O . ARG A 1 89 ? -25.052 27.247 7.391 1.00 48.78 89 ARG A O 1
ATOM 742 N N . GLU A 1 90 ? -26.578 26.564 8.900 1.00 44.75 90 GLU A N 1
ATOM 743 C CA . GLU A 1 90 ? -27.720 26.626 8.005 1.00 44.75 90 GLU A CA 1
ATOM 744 C C . GLU A 1 90 ? -27.918 28.105 7.679 1.00 44.75 90 GLU A C 1
ATOM 746 O O . GLU A 1 90 ? -28.323 28.900 8.528 1.00 44.75 90 GLU A O 1
ATOM 751 N N . VAL A 1 91 ? -27.520 28.504 6.472 1.00 60.53 91 VAL A N 1
ATOM 752 C CA . VAL A 1 91 ? -27.830 29.834 5.962 1.00 60.53 91 VAL A CA 1
ATOM 753 C C . VAL A 1 91 ? -29.324 29.810 5.685 1.00 60.53 91 VAL A C 1
ATOM 755 O O . VAL A 1 91 ? -29.773 29.239 4.693 1.00 60.53 91 VAL A O 1
ATOM 758 N N . LYS A 1 92 ? -30.097 30.352 6.625 1.00 52.62 92 LYS A N 1
ATOM 759 C CA . LYS A 1 92 ? -31.526 30.584 6.447 1.00 52.62 92 LYS A CA 1
ATOM 760 C C . LYS A 1 92 ? -31.667 31.676 5.383 1.00 52.62 92 LYS A C 1
ATOM 762 O O . LYS A 1 92 ? -31.177 32.784 5.598 1.00 52.62 92 LYS A O 1
ATOM 767 N N . ILE A 1 93 ? -32.220 31.297 4.232 1.00 64.75 93 ILE A N 1
ATOM 768 C CA . ILE A 1 93 ? -32.530 32.177 3.093 1.00 64.75 93 ILE A CA 1
ATOM 769 C C . ILE A 1 93 ? -33.659 33.125 3.488 1.00 64.75 93 ILE A C 1
ATOM 771 O O . ILE A 1 93 ? -34.605 32.641 4.155 1.00 64.75 93 ILE A O 1
#

Secondary structure (DSSP, 8-state):
--HHHHHHHHHHHTT--S----HHHHHHHHHHHHHHHHHHHHHTTS-GGGHHHHHHHHHHHHHHHHHHHHHHHHTT--SS-GGG---------

Radius of gyration: 19.88 Å; chains: 1; bounding box: 46×38×52 Å

pLDDT: mean 78.43, std 19.57, range [44.31, 97.88]

Sequence (93 aa):
MKFLEKICFWILCRVSPHHPAQPELLTAIQNSLTEWDLSKKQFNFIDPDLIDYMVFRLNAAERHYAALLAQAKNQGLKAWPDNLRCERREVKI